Protein AF-Q3SSX7-F1 (afdb_monomer)

InterPro domains:
  IPR036188 FAD/NAD(P)-binding domain superfamily [G3DSA:3.50.50.60] (5-77)
  IPR036188 FAD/NAD(P)-binding domain superfamily [SSF51905] (21-90)

Radius of gyration: 17.17 Å; Cα contacts (8 Å, |Δi|>4): 65; chains: 1; bounding box: 39×34×39 Å

Structure (mmCIF, N/CA/C/O backbone):
data_AF-Q3SSX7-F1
#
_entry.id   AF-Q3SSX7-F1
#
loop_
_atom_site.group_PDB
_atom_site.id
_atom_site.type_symbol
_atom_site.label_atom_id
_atom_site.label_alt_id
_atom_site.label_comp_id
_atom_site.label_asym_id
_atom_site.label_entity_id
_atom_site.label_seq_id
_atom_site.pdbx_PDB_ins_code
_atom_site.Cartn_x
_atom_site.Cartn_y
_atom_site.Cartn_z
_atom_site.occupancy
_atom_site.B_iso_or_equiv
_atom_site.auth_seq_id
_atom_site.auth_comp_id
_atom_site.auth_asym_id
_atom_site.auth_atom_id
_atom_site.pdbx_PDB_model_num
ATOM 1 N N . MET A 1 1 ? 14.528 23.500 8.314 1.00 61.31 1 MET A N 1
ATOM 2 C CA . MET A 1 1 ? 13.261 22.829 8.678 1.00 61.31 1 MET A CA 1
ATOM 3 C C . MET A 1 1 ? 13.521 21.337 8.679 1.00 61.31 1 MET A C 1
ATOM 5 O O . MET A 1 1 ? 13.940 20.835 7.641 1.00 61.31 1 MET A O 1
ATOM 9 N N . MET A 1 2 ? 13.386 20.670 9.825 1.00 86.12 2 MET A N 1
ATOM 10 C CA . MET A 1 2 ? 13.643 19.233 9.903 1.00 86.12 2 MET A CA 1
ATOM 11 C C . MET A 1 2 ? 12.552 18.452 9.150 1.00 86.12 2 MET A C 1
ATOM 13 O O . MET A 1 2 ? 11.429 18.933 8.967 1.00 86.12 2 MET A O 1
ATOM 17 N N . TYR A 1 3 ? 12.919 17.287 8.617 1.00 85.81 3 TYR A N 1
ATOM 18 C CA . TYR A 1 3 ? 12.057 16.466 7.760 1.00 85.81 3 TYR A CA 1
ATOM 19 C C . TYR A 1 3 ? 10.778 16.015 8.483 1.00 85.81 3 TYR A C 1
ATOM 21 O O . TYR A 1 3 ? 9.689 16.086 7.912 1.00 85.81 3 TYR A O 1
ATOM 29 N N . ASP A 1 4 ? 10.892 15.644 9.757 1.00 90.50 4 ASP A N 1
ATOM 30 C CA . ASP A 1 4 ? 9.777 15.256 10.626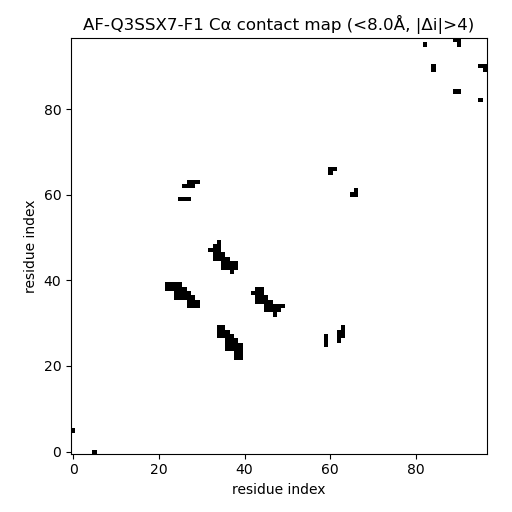 1.00 90.50 4 ASP A CA 1
ATOM 31 C C . ASP A 1 4 ? 8.704 16.347 10.721 1.00 90.50 4 ASP A C 1
ATOM 33 O O . ASP A 1 4 ? 7.516 16.042 10.65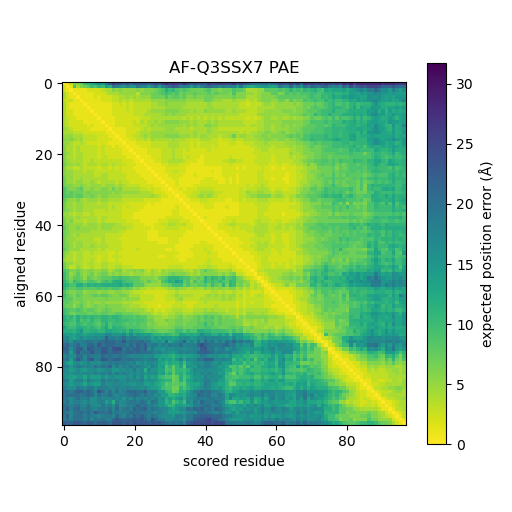5 1.00 90.50 4 ASP A O 1
ATOM 37 N N . THR A 1 5 ? 9.099 17.622 10.786 1.00 93.06 5 THR A N 1
ATOM 38 C CA . THR A 1 5 ? 8.162 18.739 10.926 1.00 93.06 5 THR A CA 1
ATOM 39 C C . THR A 1 5 ? 7.253 18.831 9.703 1.00 93.06 5 THR A C 1
ATOM 41 O O . THR A 1 5 ? 6.049 19.033 9.835 1.00 93.06 5 THR A O 1
ATOM 44 N N . ARG A 1 6 ? 7.809 18.618 8.502 1.00 90.69 6 ARG A N 1
ATOM 45 C CA . ARG A 1 6 ? 7.035 18.616 7.250 1.00 90.69 6 ARG A CA 1
ATOM 46 C C . ARG A 1 6 ? 6.106 17.409 7.167 1.00 90.69 6 ARG A C 1
ATOM 48 O O . ARG A 1 6 ? 4.942 17.565 6.810 1.00 90.69 6 ARG A O 1
ATOM 55 N N . VAL A 1 7 ? 6.606 16.225 7.521 1.00 91.19 7 VAL A N 1
ATOM 56 C CA . VAL A 1 7 ? 5.808 14.988 7.527 1.00 91.19 7 VAL A CA 1
ATOM 57 C C . VAL A 1 7 ? 4.638 15.107 8.500 1.00 91.19 7 VAL A C 1
ATOM 59 O O . VAL A 1 7 ? 3.504 14.785 8.148 1.00 91.19 7 VAL A O 1
ATOM 62 N N . ASN A 1 8 ? 4.889 15.608 9.707 1.00 93.69 8 ASN A N 1
ATOM 63 C CA . ASN A 1 8 ? 3.851 15.770 10.715 1.00 93.69 8 ASN A CA 1
ATOM 64 C C . ASN A 1 8 ? 2.846 16.854 10.315 1.00 93.69 8 ASN A C 1
ATOM 66 O O . ASN A 1 8 ? 1.652 16.626 10.472 1.00 93.69 8 ASN A O 1
ATOM 70 N N . ALA A 1 9 ? 3.286 17.962 9.709 1.00 94.38 9 ALA A N 1
ATOM 71 C CA . ALA A 1 9 ? 2.377 18.975 9.170 1.00 94.38 9 ALA A CA 1
ATOM 72 C C . ALA A 1 9 ? 1.451 18.422 8.073 1.00 94.38 9 ALA A C 1
ATOM 74 O O . ALA A 1 9 ? 0.287 18.795 8.024 1.00 94.38 9 ALA A O 1
ATOM 75 N N . MET A 1 10 ? 1.927 17.511 7.215 1.00 91.75 10 MET A N 1
ATOM 76 C CA . MET A 1 10 ? 1.049 16.828 6.255 1.00 91.75 10 MET A CA 1
ATOM 77 C C . MET A 1 10 ? 0.066 15.882 6.952 1.00 91.75 10 MET A C 1
ATOM 79 O O . MET A 1 10 ? -1.114 15.875 6.617 1.00 91.75 10 MET A O 1
ATOM 83 N N . ARG A 1 11 ? 0.523 15.108 7.946 1.00 92.44 11 ARG A N 1
ATOM 84 C CA . ARG A 1 11 ? -0.342 14.187 8.703 1.00 92.44 11 ARG A CA 1
ATOM 85 C C . ARG A 1 11 ? -1.475 14.904 9.433 1.00 92.44 11 ARG A C 1
ATOM 87 O O . ARG A 1 11 ? -2.566 14.354 9.492 1.00 92.44 11 ARG A O 1
ATOM 94 N N . THR A 1 12 ? -1.257 16.120 9.942 1.00 93.94 12 THR A N 1
ATOM 95 C CA . THR A 1 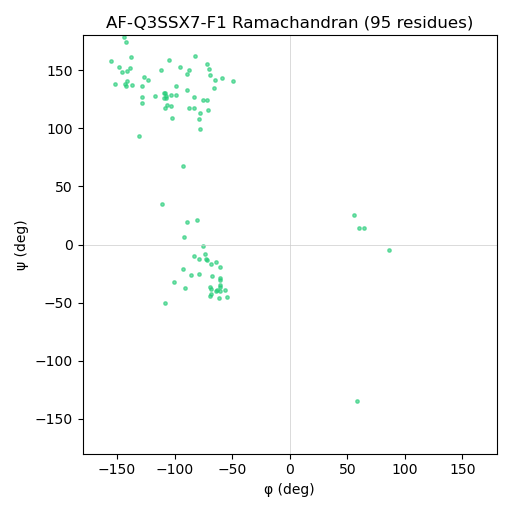12 ? -2.329 16.886 10.605 1.00 93.94 12 THR A CA 1
ATOM 96 C C . THR A 1 12 ? -3.430 17.350 9.655 1.00 93.94 12 THR A C 1
ATOM 98 O O . THR A 1 12 ? -4.509 17.699 10.121 1.00 93.94 12 THR A O 1
ATOM 101 N N . GLN A 1 13 ? -3.185 17.351 8.340 1.00 94.88 13 GLN A N 1
ATOM 102 C CA . GLN A 1 13 ? -4.211 17.660 7.340 1.00 94.88 13 GLN A CA 1
ATOM 103 C C . GLN A 1 13 ? -5.092 16.450 7.000 1.00 94.88 13 GLN A C 1
ATOM 105 O O . GLN A 1 13 ? -6.088 16.607 6.296 1.00 94.88 13 GLN A O 1
ATOM 110 N N . ILE A 1 14 ? -4.741 15.245 7.464 1.00 93.12 14 ILE A N 1
ATOM 111 C CA . ILE A 1 14 ? -5.544 14.044 7.225 1.00 93.12 14 ILE A CA 1
ATOM 112 C C . ILE A 1 14 ? -6.779 14.100 8.139 1.00 93.12 14 ILE A C 1
ATOM 114 O O . ILE A 1 14 ? -6.621 14.213 9.357 1.00 93.12 14 ILE A O 1
ATOM 118 N N . PRO A 1 15 ? -8.006 14.018 7.589 1.00 95.62 15 PRO A N 1
ATOM 119 C CA . PRO A 1 15 ? -9.221 14.023 8.395 1.00 95.62 15 PRO A CA 1
ATOM 120 C C . PRO A 1 15 ? -9.247 12.874 9.405 1.00 95.62 15 PRO A C 1
ATOM 122 O O . PRO A 1 15 ? -8.873 11.748 9.082 1.00 95.62 15 PRO A O 1
ATOM 125 N N . SER A 1 16 ? -9.783 13.125 10.601 1.00 92.75 16 SER A N 1
ATOM 126 C CA . SER A 1 16 ? -9.930 12.104 11.651 1.00 92.75 16 SER A CA 1
ATOM 127 C C . SER A 1 16 ? -10.884 10.964 11.282 1.00 92.75 16 SER A C 1
ATOM 129 O O . SER A 1 16 ? -10.871 9.925 11.933 1.00 92.75 16 SER A O 1
ATOM 131 N N . SER A 1 17 ? -11.699 11.137 10.238 1.00 95.88 17 SER A N 1
ATOM 132 C CA . SER A 1 17 ? -12.551 10.086 9.677 1.00 95.88 17 SER A CA 1
ATOM 133 C C . SER A 1 17 ? -11.770 9.011 8.915 1.00 95.88 17 SER A C 1
ATOM 135 O O . SER A 1 17 ? -12.351 7.990 8.559 1.00 95.88 17 SER A O 1
ATOM 137 N N . ILE A 1 18 ? -10.491 9.247 8.604 1.00 94.94 18 ILE A N 1
ATOM 138 C CA . ILE A 1 18 ? -9.631 8.270 7.938 1.00 94.94 18 ILE A CA 1
ATOM 139 C C . ILE A 1 18 ? -8.987 7.377 8.992 1.00 94.94 18 ILE A C 1
ATOM 141 O O . ILE A 1 18 ? -8.202 7.828 9.828 1.00 94.94 18 ILE A O 1
ATOM 145 N N . GLU A 1 19 ? -9.294 6.088 8.921 1.00 94.00 19 GLU A N 1
ATOM 146 C CA . GLU A 1 19 ? -8.693 5.095 9.797 1.00 94.00 19 GLU A CA 1
ATOM 147 C C . GLU A 1 19 ? -7.188 4.965 9.526 1.00 94.00 19 GLU A C 1
ATOM 149 O O . GLU A 1 19 ? -6.733 4.933 8.380 1.00 94.00 19 GLU A O 1
ATOM 154 N N . SER A 1 20 ? -6.400 4.928 10.599 1.00 93.12 20 SER A N 1
ATOM 155 C CA . SER A 1 20 ? -4.941 4.884 10.538 1.00 93.12 20 SER A CA 1
ATOM 156 C C . SER A 1 20 ? -4.420 3.731 11.380 1.00 93.12 20 SER A C 1
ATOM 158 O O . SER A 1 20 ? -4.620 3.696 12.592 1.00 93.12 20 SER A O 1
ATOM 160 N N . PHE A 1 21 ? -3.688 2.823 10.742 1.00 93.50 21 PHE A N 1
ATOM 161 C CA . PHE A 1 21 ? -3.094 1.665 11.399 1.00 93.50 21 PHE A CA 1
ATOM 162 C C . PHE A 1 21 ? -1.595 1.896 11.616 1.00 93.50 21 PHE A C 1
ATOM 164 O O . PHE A 1 21 ? -0.830 2.041 10.662 1.00 93.50 21 PHE A O 1
ATOM 171 N N . TYR A 1 22 ? -1.152 1.887 12.873 1.00 94.12 22 TYR A N 1
ATOM 172 C CA . TYR A 1 22 ? 0.268 1.972 13.236 1.00 94.12 22 TYR A CA 1
ATOM 173 C C . TYR A 1 22 ? 0.859 0.569 13.397 1.00 94.12 22 TYR A C 1
ATOM 175 O O . TYR A 1 22 ? 1.194 0.131 14.494 1.00 94.12 22 TYR A O 1
ATOM 183 N N . THR A 1 23 ? 0.949 -0.158 12.286 1.00 94.44 23 THR A N 1
ATOM 184 C CA . THR A 1 23 ? 1.446 -1.539 12.242 1.00 94.44 23 THR A CA 1
ATOM 185 C C . THR A 1 23 ? 2.240 -1.803 10.963 1.00 94.44 23 THR A C 1
ATOM 187 O O . THR A 1 23 ? 2.395 -0.929 10.107 1.00 94.44 23 THR A O 1
ATOM 190 N N . LYS A 1 24 ? 2.773 -3.018 10.833 1.00 93.94 24 LYS A N 1
ATOM 191 C CA . LYS A 1 24 ? 3.470 -3.485 9.636 1.00 93.94 24 LYS A CA 1
ATOM 192 C C . LYS A 1 24 ? 2.529 -4.321 8.773 1.00 93.94 24 LYS A C 1
ATOM 194 O O . LYS A 1 24 ? 1.850 -5.202 9.284 1.00 93.94 24 LYS A O 1
ATOM 199 N N . VAL A 1 25 ? 2.567 -4.095 7.463 1.00 94.56 25 VAL A N 1
ATOM 200 C CA . VAL A 1 25 ? 2.001 -5.012 6.465 1.00 94.56 25 VAL A CA 1
ATOM 201 C C . VAL A 1 25 ? 3.021 -6.114 6.176 1.00 94.56 25 VAL A C 1
ATOM 203 O O . VAL A 1 25 ? 4.187 -5.820 5.883 1.00 94.56 25 VAL A O 1
ATOM 206 N N . THR A 1 26 ? 2.606 -7.371 6.293 1.00 95.12 26 THR A N 1
ATOM 207 C CA . THR A 1 26 ? 3.455 -8.555 6.095 1.00 95.12 26 THR A CA 1
ATOM 20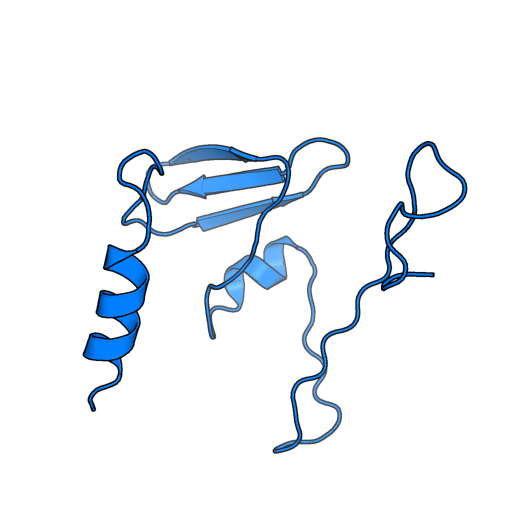8 C C . THR A 1 26 ? 3.264 -9.188 4.726 1.00 95.12 26 THR A C 1
ATOM 210 O O . THR A 1 26 ? 4.240 -9.677 4.164 1.00 95.12 26 THR A O 1
ATOM 213 N N . GLU A 1 27 ? 2.057 -9.110 4.166 1.00 95.50 27 GLU A N 1
ATOM 214 C CA . GLU A 1 27 ? 1.727 -9.660 2.849 1.00 95.50 27 GLU A CA 1
ATOM 215 C C . GLU A 1 27 ? 0.830 -8.702 2.066 1.00 95.50 27 GLU A C 1
ATOM 217 O O . GLU A 1 27 ? 0.066 -7.921 2.641 1.00 95.50 27 GLU A O 1
ATOM 222 N N . VAL A 1 28 ? 0.923 -8.774 0.741 1.00 95.56 28 VAL A N 1
ATOM 223 C CA . VAL A 1 28 ? 0.052 -8.053 -0.185 1.00 95.56 28 VAL A CA 1
ATOM 224 C C . VAL A 1 28 ? -0.265 -8.956 -1.368 1.00 95.56 28 VAL A C 1
ATOM 226 O O . VAL A 1 28 ? 0.607 -9.675 -1.846 1.00 95.56 28 VAL A O 1
ATOM 229 N N . ALA A 1 29 ? -1.501 -8.916 -1.842 1.00 95.19 29 ALA A N 1
ATOM 230 C CA . ALA A 1 29 ? -1.906 -9.621 -3.047 1.00 95.19 29 ALA A CA 1
ATOM 231 C C . ALA A 1 29 ? -2.876 -8.762 -3.851 1.00 95.19 29 ALA A C 1
ATOM 233 O O . ALA A 1 29 ? -3.643 -7.975 -3.282 1.00 95.19 29 ALA A O 1
ATOM 234 N N . THR A 1 30 ? -2.838 -8.932 -5.170 1.00 94.31 30 THR A N 1
ATOM 235 C CA . THR A 1 30 ? -3.772 -8.284 -6.086 1.00 94.31 30 THR A CA 1
ATOM 236 C C . THR A 1 30 ? -4.705 -9.286 -6.744 1.00 94.31 30 THR A C 1
ATOM 238 O O . THR A 1 30 ? -4.329 -10.436 -6.962 1.00 94.31 30 THR A O 1
ATOM 241 N N . SER A 1 31 ? -5.910 -8.837 -7.077 1.00 92.81 31 SER A N 1
ATOM 242 C CA . SER A 1 31 ? -6.858 -9.563 -7.923 1.00 92.81 31 SER A CA 1
ATOM 243 C C . SER A 1 31 ? -7.601 -8.590 -8.837 1.00 92.81 31 SER A C 1
ATOM 245 O O . SER A 1 31 ? -7.476 -7.368 -8.687 1.00 92.81 31 SER A O 1
ATOM 247 N N . ASP A 1 32 ? -8.402 -9.140 -9.744 1.00 88.88 32 ASP A N 1
ATOM 248 C CA . ASP A 1 32 ? -9.183 -8.376 -10.718 1.00 88.88 32 ASP A CA 1
ATOM 249 C C . ASP A 1 32 ? -10.190 -7.425 -10.048 1.00 88.88 32 ASP A C 1
ATOM 251 O O . ASP A 1 32 ? -10.468 -6.343 -10.562 1.00 88.88 32 ASP A O 1
ATOM 255 N N . GLU A 1 33 ? -10.703 -7.779 -8.863 1.00 91.00 33 GLU A N 1
ATOM 256 C CA . GLU A 1 33 ? -11.731 -6.988 -8.175 1.00 91.00 33 GLU A CA 1
ATOM 257 C C . GLU A 1 33 ? -11.217 -6.259 -6.932 1.00 91.00 33 GLU A C 1
ATOM 259 O O . GLU A 1 33 ? -11.483 -5.065 -6.733 1.00 91.00 33 GLU A O 1
ATOM 264 N N . ARG A 1 34 ? -10.540 -6.990 -6.038 1.00 95.06 34 ARG A N 1
ATOM 265 C CA . ARG A 1 34 ? -10.158 -6.505 -4.707 1.00 95.06 34 ARG A CA 1
ATOM 266 C C . ARG A 1 34 ? -8.734 -6.910 -4.366 1.00 95.06 34 ARG A C 1
ATOM 268 O O . ARG A 1 34 ? -8.303 -8.042 -4.544 1.00 95.06 34 ARG A O 1
ATOM 275 N N . GLN A 1 35 ? -8.024 -5.959 -3.803 1.00 96.12 35 GLN A N 1
ATOM 276 C CA . GLN A 1 35 ? -6.664 -6.095 -3.334 1.00 96.12 35 GLN A CA 1
ATOM 277 C C . GLN A 1 35 ? -6.689 -6.421 -1.844 1.00 96.12 35 GLN A C 1
ATOM 279 O O . GLN A 1 35 ? -7.629 -6.059 -1.125 1.00 96.12 35 GLN A O 1
ATOM 284 N N . ARG A 1 36 ? -5.650 -7.099 -1.378 1.00 97.50 36 ARG A N 1
ATOM 285 C CA . ARG A 1 36 ? -5.554 -7.599 -0.010 1.00 97.50 36 ARG A CA 1
ATOM 286 C C . ARG A 1 36 ? -4.237 -7.167 0.611 1.00 97.50 36 ARG A C 1
ATOM 288 O O . ARG A 1 36 ? -3.191 -7.311 -0.021 1.00 97.50 36 ARG A O 1
ATOM 295 N N . VAL A 1 37 ? -4.280 -6.715 1.861 1.00 96.75 37 VAL A N 1
ATOM 296 C CA . VAL A 1 37 ? -3.094 -6.606 2.722 1.00 96.75 37 VAL A CA 1
ATOM 297 C C . VAL A 1 37 ? -3.301 -7.399 4.004 1.00 96.75 37 VAL A C 1
ATOM 299 O O . VAL A 1 37 ? -4.395 -7.396 4.563 1.00 96.75 37 VAL A O 1
ATOM 302 N N . VAL A 1 38 ? -2.243 -8.053 4.475 1.00 97.25 38 VAL A N 1
ATOM 303 C CA . VAL A 1 38 ? -2.221 -8.727 5.779 1.00 97.25 38 VAL A CA 1
ATOM 304 C C . VAL A 1 38 ? -1.346 -7.914 6.723 1.00 97.25 38 VAL A C 1
ATOM 306 O O . VAL A 1 38 ? -0.201 -7.585 6.395 1.00 97.25 38 VAL A O 1
ATOM 309 N N . LEU A 1 39 ? -1.894 -7.545 7.875 1.00 96.25 39 LEU A N 1
ATOM 310 C CA . LEU A 1 39 ? -1.180 -6.842 8.936 1.00 96.25 39 LEU A CA 1
ATOM 311 C C . LEU A 1 39 ? -0.384 -7.839 9.785 1.00 96.25 39 LEU A C 1
ATOM 313 O O . LEU A 1 39 ? -0.683 -9.027 9.826 1.00 96.25 39 LEU A O 1
ATOM 317 N N . ALA A 1 40 ? 0.594 -7.353 10.546 1.00 95.69 40 ALA A N 1
ATOM 318 C CA . ALA A 1 40 ? 1.399 -8.189 11.439 1.00 95.69 40 ALA A CA 1
ATOM 319 C C . ALA A 1 40 ? 0.582 -8.910 12.530 1.00 95.69 40 ALA A C 1
ATOM 321 O O . ALA A 1 40 ? 1.056 -9.893 13.092 1.00 95.69 40 ALA A O 1
ATOM 322 N N . SER A 1 41 ? -0.634 -8.440 12.821 1.00 95.19 41 SER A N 1
ATOM 323 C CA . SER A 1 41 ? -1.601 -9.118 13.692 1.00 95.19 41 SER A CA 1
ATOM 324 C C . SER A 1 41 ? -2.241 -10.358 13.051 1.00 95.19 41 SER A C 1
ATOM 326 O O . SER A 1 41 ? -2.908 -11.115 13.747 1.00 95.19 41 SER A O 1
ATOM 328 N N . GLY A 1 42 ? -2.071 -10.558 11.742 1.00 96.19 42 GLY A N 1
ATOM 329 C CA . GLY A 1 42 ? -2.813 -11.530 10.937 1.00 96.19 42 GLY A CA 1
ATOM 330 C C . GLY A 1 42 ? -4.144 -10.994 10.401 1.00 96.19 42 GLY A C 1
ATOM 331 O O . GLY A 1 42 ? -4.804 -11.683 9.630 1.00 96.19 42 GLY A O 1
ATOM 332 N N . GLU A 1 43 ? -4.535 -9.773 10.779 1.00 97.06 43 GLU A N 1
ATOM 333 C CA . GLU A 1 43 ? -5.731 -9.118 10.250 1.00 97.06 43 GLU A CA 1
ATOM 334 C C . GLU A 1 43 ? -5.591 -8.836 8.754 1.00 97.06 43 GLU A C 1
ATOM 336 O O . GLU A 1 43 ? -4.531 -8.432 8.272 1.00 97.06 43 GLU A O 1
ATOM 341 N N . GLU A 1 44 ? -6.687 -9.017 8.027 1.00 97.38 44 GLU A N 1
ATOM 342 C CA . GLU A 1 44 ? 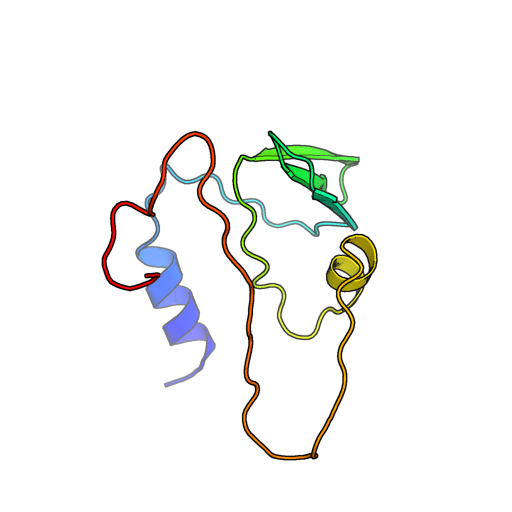-6.762 -8.791 6.595 1.00 97.38 44 GLU A CA 1
ATOM 343 C C . GLU A 1 44 ? -7.604 -7.559 6.275 1.00 97.38 44 GLU A C 1
ATOM 345 O O . GLU A 1 44 ? -8.779 -7.488 6.635 1.00 97.38 44 GLU A O 1
ATOM 350 N N . ILE A 1 45 ? -7.025 -6.629 5.515 1.00 96.94 45 ILE A N 1
ATOM 351 C CA . ILE A 1 45 ? -7.749 -5.482 4.970 1.00 96.94 45 ILE A CA 1
ATOM 352 C C . ILE A 1 45 ? -7.943 -5.686 3.468 1.00 96.94 45 ILE A C 1
ATOM 354 O O . ILE A 1 45 ? -6.991 -5.913 2.716 1.00 96.94 45 ILE A O 1
ATOM 358 N N . SER A 1 46 ? -9.196 -5.554 3.031 1.00 97.06 46 SER A N 1
ATOM 359 C CA . SER A 1 46 ? -9.597 -5.635 1.629 1.00 97.06 46 SER A CA 1
ATOM 360 C C . SER A 1 46 ? -9.858 -4.237 1.060 1.00 97.06 46 SER A C 1
ATOM 362 O O . SER A 1 46 ? -10.624 -3.465 1.633 1.00 97.06 46 SER A O 1
ATOM 364 N N . ALA A 1 47 ? -9.244 -3.906 -0.076 1.00 95.31 47 ALA A N 1
ATOM 365 C CA . ALA A 1 47 ? -9.327 -2.586 -0.706 1.00 95.31 47 ALA A CA 1
ATOM 366 C C . ALA A 1 47 ? -9.485 -2.695 -2.229 1.00 95.31 47 ALA A C 1
ATOM 368 O O . ALA A 1 47 ? -9.170 -3.718 -2.818 1.00 95.31 47 ALA A O 1
ATOM 369 N N . ARG A 1 48 ? -9.953 -1.641 -2.907 1.00 93.00 48 ARG A N 1
ATOM 370 C CA . ARG A 1 48 ? -10.018 -1.617 -4.388 1.00 93.00 48 ARG A CA 1
ATOM 371 C C . ARG A 1 48 ? -8.709 -1.155 -5.035 1.00 93.00 48 ARG A C 1
ATOM 373 O O . ARG A 1 48 ? -8.420 -1.526 -6.164 1.00 93.00 48 ARG A O 1
ATOM 380 N N . LEU A 1 49 ? -7.924 -0.358 -4.311 1.00 91.12 49 LEU A N 1
ATOM 381 C CA . LEU A 1 49 ? -6.639 0.187 -4.737 1.00 91.12 49 LEU A CA 1
ATOM 382 C C . LEU A 1 49 ? -5.686 0.192 -3.543 1.00 91.12 49 LEU A C 1
ATOM 384 O O . LEU A 1 49 ? -6.071 0.604 -2.449 1.00 91.12 49 LEU A O 1
ATOM 388 N N . ILE A 1 50 ? -4.440 -0.218 -3.771 1.00 92.50 50 ILE A N 1
ATOM 389 C CA . ILE A 1 50 ? -3.354 -0.107 -2.797 1.00 92.50 50 ILE A CA 1
ATOM 390 C C . ILE A 1 50 ? -2.292 0.823 -3.374 1.00 92.50 50 ILE A C 1
ATOM 392 O O . ILE A 1 50 ? -1.796 0.601 -4.476 1.00 92.50 50 ILE A O 1
ATOM 396 N N . VAL A 1 51 ? -1.907 1.841 -2.603 1.00 90.75 51 VAL A N 1
ATOM 397 C CA . VAL A 1 51 ? -0.766 2.707 -2.921 1.00 90.75 51 VAL A CA 1
ATOM 398 C C . VAL A 1 51 ? 0.418 2.293 -2.054 1.00 90.75 51 VAL A C 1
ATOM 400 O O . VAL A 1 51 ? 0.435 2.526 -0.845 1.00 90.75 51 VAL A O 1
ATOM 403 N N 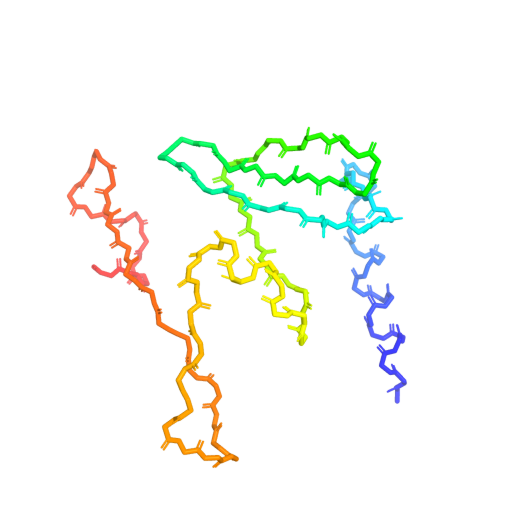. LEU A 1 52 ? 1.430 1.677 -2.667 1.00 89.12 52 LEU A N 1
ATOM 404 C CA . LEU A 1 52 ? 2.658 1.298 -1.969 1.00 89.12 52 LEU A CA 1
ATOM 405 C C . LEU A 1 52 ? 3.578 2.513 -1.781 1.00 89.12 52 LEU A C 1
ATOM 407 O O . LEU A 1 52 ? 4.333 2.887 -2.675 1.00 89.12 52 LEU A O 1
ATOM 411 N N . ALA A 1 53 ? 3.550 3.093 -0.580 1.00 89.38 53 ALA A N 1
ATOM 412 C CA . ALA A 1 53 ? 4.429 4.187 -0.150 1.00 89.38 53 ALA A CA 1
ATOM 413 C C . ALA A 1 53 ? 5.436 3.741 0.936 1.00 89.38 53 ALA A C 1
ATOM 415 O O . ALA A 1 53 ? 5.774 4.490 1.849 1.00 89.38 53 ALA A O 1
ATOM 416 N N . ASN A 1 54 ? 5.920 2.497 0.860 1.00 85.12 54 ASN A N 1
ATOM 417 C CA . ASN A 1 54 ? 6.731 1.832 1.893 1.00 85.12 54 ASN A CA 1
ATOM 418 C C . ASN A 1 54 ? 8.259 2.056 1.761 1.00 85.12 54 ASN A C 1
ATOM 420 O O . ASN A 1 54 ? 9.059 1.290 2.306 1.00 85.12 54 ASN A O 1
ATOM 424 N N . GLY A 1 55 ? 8.675 3.097 1.035 1.00 82.50 55 GLY A N 1
ATOM 425 C CA . GLY A 1 55 ? 10.079 3.490 0.886 1.00 82.50 55 GLY A CA 1
ATOM 426 C C . GLY A 1 55 ? 10.976 2.391 0.297 1.00 82.50 55 GLY A C 1
ATOM 427 O O . GLY A 1 55 ? 10.634 1.749 -0.699 1.00 82.50 55 GLY A O 1
ATOM 428 N N . LEU A 1 56 ? 12.147 2.193 0.916 1.00 76.19 56 LEU A N 1
ATOM 429 C CA . LEU A 1 56 ? 13.171 1.225 0.493 1.00 76.19 56 LEU A CA 1
ATOM 430 C C . LEU A 1 56 ? 12.820 -0.237 0.817 1.00 76.19 56 LEU A C 1
ATOM 432 O O . LEU A 1 56 ? 13.598 -1.130 0.495 1.00 76.19 56 LEU A O 1
ATOM 436 N N . SER A 1 57 ? 11.672 -0.506 1.446 1.00 77.88 57 SER A N 1
ATOM 437 C CA . SER A 1 57 ? 11.250 -1.876 1.734 1.00 77.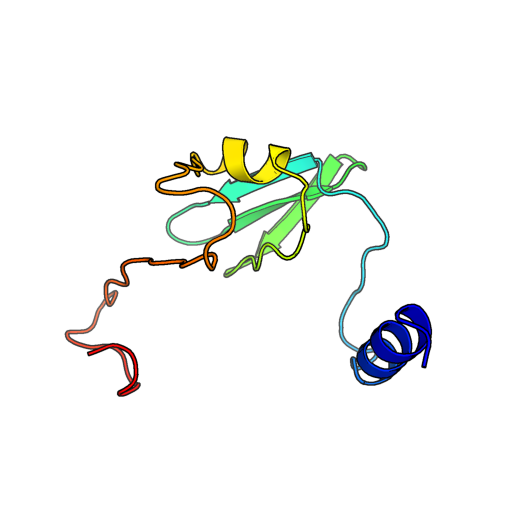88 57 SER A CA 1
ATOM 438 C C . SER A 1 57 ? 10.840 -2.603 0.447 1.00 77.88 57 SER A C 1
ATOM 440 O O . SER A 1 57 ? 9.881 -2.227 -0.234 1.00 77.88 57 SER A O 1
ATOM 442 N N . ILE A 1 58 ? 11.586 -3.655 0.103 1.00 79.56 58 ILE A N 1
ATOM 443 C CA . ILE A 1 58 ? 11.414 -4.412 -1.148 1.00 79.56 58 ILE A CA 1
ATOM 444 C C . ILE A 1 58 ? 10.473 -5.612 -0.954 1.00 79.56 58 ILE A C 1
ATOM 446 O O . ILE A 1 58 ? 9.869 -6.071 -1.916 1.00 79.56 58 ILE A O 1
ATOM 450 N N . SER A 1 59 ? 10.268 -6.093 0.278 1.00 84.81 59 SER A N 1
ATOM 451 C CA . SER A 1 59 ? 9.541 -7.347 0.542 1.00 84.81 59 SER A CA 1
ATOM 452 C C . SER A 1 59 ? 8.143 -7.381 -0.083 1.00 84.81 59 SER A C 1
ATOM 454 O O . SER A 1 59 ? 7.804 -8.345 -0.755 1.00 84.81 59 SER A O 1
ATOM 456 N N . LEU A 1 60 ? 7.365 -6.302 0.049 1.00 87.94 60 LEU A N 1
ATOM 457 C CA . LEU A 1 60 ? 6.017 -6.217 -0.530 1.00 87.94 60 LEU A CA 1
ATOM 458 C C . LEU A 1 60 ? 6.023 -6.188 -2.066 1.00 87.94 60 LEU A C 1
ATOM 460 O O . LEU A 1 60 ? 5.076 -6.646 -2.691 1.00 87.94 60 LEU A O 1
ATOM 464 N N . ARG A 1 61 ? 7.100 -5.694 -2.689 1.00 84.69 61 ARG A N 1
ATOM 465 C CA . ARG A 1 61 ? 7.240 -5.673 -4.154 1.00 84.69 61 ARG A CA 1
ATOM 466 C C . ARG A 1 61 ? 7.406 -7.087 -4.707 1.00 84.69 61 ARG A C 1
ATOM 468 O O . ARG A 1 61 ? 6.842 -7.393 -5.750 1.00 84.69 61 ARG A O 1
ATOM 475 N N . HIS A 1 62 ? 8.118 -7.952 -3.982 1.00 86.19 62 HIS A N 1
ATOM 476 C CA . HIS A 1 62 ? 8.295 -9.351 -4.368 1.00 86.19 62 HIS A CA 1
ATOM 477 C C . HIS A 1 62 ? 6.974 -10.127 -4.390 1.00 86.19 62 HIS A C 1
ATOM 479 O O . HIS A 1 62 ? 6.759 -10.894 -5.323 1.00 86.19 62 HIS A O 1
ATOM 485 N N . PHE A 1 63 ? 6.072 -9.885 -3.430 1.00 87.06 63 PHE A N 1
ATOM 486 C CA . PHE A 1 63 ? 4.733 -10.493 -3.431 1.00 87.06 63 PHE A CA 1
ATOM 487 C C . PHE A 1 63 ? 3.906 -10.123 -4.670 1.00 87.06 63 PHE A C 1
ATOM 489 O O . PHE A 1 63 ? 3.091 -10.917 -5.122 1.00 87.06 63 PHE A O 1
ATOM 496 N N . LEU A 1 64 ? 4.151 -8.943 -5.245 1.00 88.69 64 LEU A N 1
ATOM 497 C CA . LEU A 1 64 ? 3.489 -8.467 -6.462 1.00 88.69 64 LEU A CA 1
ATOM 498 C C . LEU A 1 64 ? 4.252 -8.811 -7.750 1.00 88.69 64 LEU A C 1
ATOM 500 O O . LEU A 1 64 ? 3.915 -8.305 -8.816 1.00 88.69 64 LEU A O 1
ATOM 504 N N . GLY A 1 65 ? 5.330 -9.597 -7.667 1.00 86.31 65 GLY A N 1
ATOM 505 C CA . GLY A 1 65 ? 6.184 -9.896 -8.821 1.00 86.31 65 GLY A CA 1
ATOM 506 C C . GLY A 1 65 ? 6.917 -8.675 -9.394 1.00 86.31 65 GLY A C 1
ATOM 507 O O . GLY A 1 65 ? 7.459 -8.740 -10.496 1.00 86.31 65 GLY A O 1
ATOM 508 N N . LEU A 1 66 ? 6.967 -7.555 -8.664 1.00 83.75 66 LEU A N 1
ATOM 509 C CA . LEU A 1 66 ? 7.595 -6.319 -9.125 1.00 83.75 66 LEU A CA 1
ATOM 510 C C . LEU A 1 66 ? 9.119 -6.407 -8.977 1.00 83.75 66 LEU A C 1
ATOM 512 O O . LEU A 1 66 ? 9.669 -6.332 -7.875 1.00 83.75 66 LEU A O 1
ATOM 516 N N . GLY A 1 67 ? 9.810 -6.529 -10.109 1.00 78.38 67 GLY A N 1
ATOM 517 C CA . GLY A 1 67 ? 11.269 -6.495 -10.186 1.00 78.38 67 GLY A CA 1
ATOM 518 C C . GLY A 1 67 ? 11.831 -5.077 -10.326 1.00 78.38 67 GLY A C 1
ATOM 519 O O . GLY A 1 67 ? 11.216 -4.199 -10.928 1.00 78.38 67 GLY A O 1
ATOM 520 N N . ARG A 1 68 ? 13.049 -4.851 -9.815 1.00 77.44 68 ARG A N 1
ATOM 521 C CA . ARG A 1 68 ? 13.837 -3.642 -10.104 1.00 77.44 68 ARG A CA 1
ATOM 522 C C . ARG A 1 68 ? 14.985 -3.995 -11.039 1.00 77.44 68 ARG A C 1
ATOM 524 O O . ARG A 1 68 ? 15.868 -4.758 -10.657 1.00 77.44 68 ARG A O 1
ATOM 531 N N . ARG A 1 69 ? 15.026 -3.365 -12.213 1.00 79.69 69 ARG A N 1
ATOM 532 C CA . ARG A 1 69 ? 16.175 -3.415 -13.123 1.00 79.69 69 ARG A CA 1
ATOM 533 C C . ARG A 1 69 ? 16.877 -2.062 -13.124 1.00 79.69 69 ARG A C 1
ATOM 535 O O . ARG A 1 69 ? 16.275 -1.058 -13.491 1.00 79.69 69 ARG A O 1
ATOM 542 N N . VAL A 1 70 ? 18.135 -2.035 -12.693 1.00 78.44 70 VAL A N 1
ATOM 543 C CA . VAL A 1 70 ? 18.970 -0.829 -12.766 1.00 78.44 70 VAL A CA 1
ATOM 544 C C . VAL A 1 70 ? 19.563 -0.763 -14.168 1.00 78.44 70 VAL A C 1
ATOM 546 O O . VAL A 1 70 ? 20.269 -1.678 -14.577 1.00 78.44 70 VAL A O 1
ATOM 549 N N . ILE A 1 71 ? 19.222 0.287 -14.916 1.00 81.44 71 ILE A N 1
ATOM 550 C CA . ILE A 1 71 ? 19.751 0.516 -16.270 1.00 81.44 71 ILE A CA 1
ATOM 551 C C . ILE A 1 71 ? 21.026 1.370 -16.208 1.00 81.44 71 ILE A C 1
ATOM 553 O O . ILE A 1 71 ? 21.965 1.123 -16.953 1.00 81.44 71 ILE A O 1
ATOM 557 N N . SER A 1 72 ? 21.070 2.344 -15.295 1.00 79.19 72 SER A N 1
ATOM 558 C CA . SER A 1 72 ? 22.232 3.186 -14.999 1.00 79.19 72 SER A CA 1
ATOM 559 C C . SER A 1 72 ? 22.160 3.638 -13.545 1.00 79.19 72 SER A C 1
ATOM 561 O O . SER A 1 72 ? 21.085 4.007 -13.067 1.00 79.19 72 SER A O 1
ATOM 563 N N . GLU A 1 73 ? 23.286 3.620 -12.839 1.00 79.06 73 GLU A N 1
ATOM 564 C CA . GLU A 1 73 ? 23.362 4.140 -11.473 1.00 79.06 73 GLU A CA 1
ATOM 565 C C . GLU A 1 73 ? 23.290 5.677 -11.466 1.00 79.06 73 GLU A C 1
ATOM 567 O O . GLU A 1 73 ? 23.597 6.328 -12.463 1.00 79.06 73 GLU A O 1
ATOM 572 N N . CYS A 1 74 ? 22.843 6.256 -10.346 1.00 77.94 74 CYS A N 1
ATOM 573 C CA . CYS A 1 74 ? 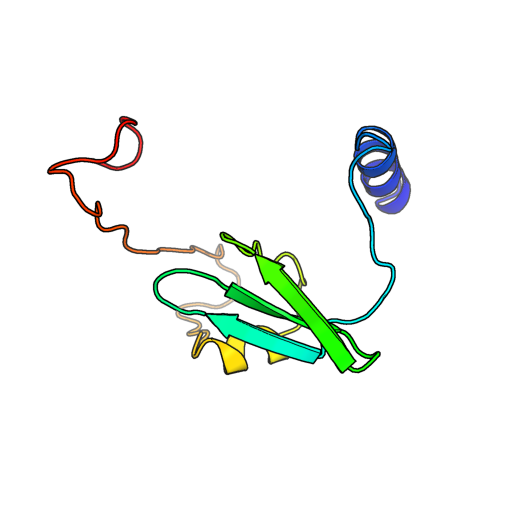22.776 7.708 -10.105 1.00 77.94 74 CYS A CA 1
ATOM 574 C C . CYS A 1 74 ? 21.894 8.543 -11.062 1.00 77.94 74 CYS A C 1
ATOM 576 O O . CYS A 1 74 ? 21.965 9.770 -11.033 1.00 77.94 74 CYS A O 1
ATOM 578 N N . HIS A 1 75 ? 21.025 7.916 -11.858 1.00 64.06 75 HIS A N 1
ATOM 579 C CA . HIS A 1 75 ? 20.017 8.596 -12.680 1.00 64.06 75 HIS A CA 1
ATOM 580 C C . HIS A 1 75 ? 18.605 8.471 -12.078 1.00 64.06 75 HIS A C 1
ATOM 582 O O . HIS A 1 75 ? 18.342 7.597 -11.250 1.00 64.06 75 HIS A O 1
ATOM 588 N N . SER A 1 76 ? 17.702 9.375 -12.474 1.00 64.00 76 SER A N 1
ATOM 589 C CA . SER A 1 76 ? 16.314 9.455 -11.999 1.00 64.00 76 SER A CA 1
ATOM 590 C C . SER A 1 76 ? 15.584 8.107 -12.048 1.00 64.00 76 SER A C 1
ATOM 592 O O . SER A 1 76 ? 15.712 7.346 -13.004 1.00 64.00 76 SER A O 1
ATOM 594 N N . VAL A 1 77 ? 14.763 7.832 -11.031 1.00 60.34 77 VAL A N 1
ATOM 595 C CA . VAL A 1 77 ? 13.841 6.690 -11.039 1.00 60.34 77 VAL A CA 1
ATOM 596 C C . VAL A 1 77 ? 12.638 7.040 -11.911 1.00 60.34 77 VAL A C 1
ATOM 598 O O . VAL A 1 77 ? 11.847 7.908 -11.550 1.00 60.34 77 VAL A O 1
ATOM 601 N N . THR A 1 78 ? 12.486 6.348 -13.038 1.00 61.34 78 THR A N 1
ATOM 602 C CA . THR A 1 78 ? 11.278 6.401 -13.872 1.00 61.34 78 THR A CA 1
ATOM 603 C C . THR A 1 78 ? 10.398 5.195 -13.558 1.00 61.34 78 THR A C 1
ATOM 605 O O . THR A 1 78 ? 10.875 4.061 -13.563 1.00 61.34 78 THR A O 1
ATOM 608 N N . LEU A 1 79 ? 9.117 5.439 -13.279 1.00 64.56 79 LEU A N 1
ATOM 609 C CA . LEU A 1 79 ? 8.096 4.402 -13.138 1.00 64.56 79 LEU A CA 1
ATOM 610 C C . LEU A 1 79 ? 7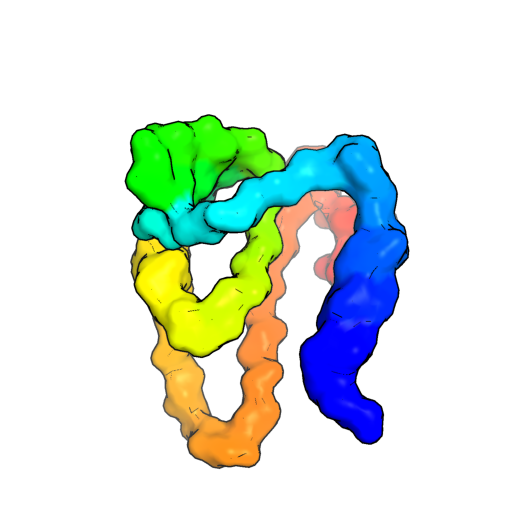.170 4.474 -14.358 1.00 64.56 79 LEU A C 1
ATOM 612 O O . LEU A 1 79 ? 6.698 5.558 -14.691 1.00 64.56 79 LEU A O 1
ATOM 616 N N . GLY A 1 80 ? 6.924 3.339 -15.006 1.00 64.81 80 GLY A N 1
ATOM 617 C CA . GLY A 1 80 ? 5.936 3.197 -16.073 1.00 64.81 80 GLY A CA 1
ATOM 618 C C . GLY A 1 80 ? 4.989 2.054 -15.734 1.00 64.81 80 GLY A C 1
ATOM 619 O O . GLY A 1 80 ? 5.409 1.072 -15.122 1.00 64.81 80 GLY A O 1
ATOM 620 N N . PHE A 1 81 ? 3.722 2.209 -16.086 1.00 71.19 81 PHE A N 1
ATOM 621 C CA . PHE A 1 81 ? 2.700 1.178 -15.977 1.00 71.19 81 PHE A CA 1
ATOM 622 C C . PHE A 1 81 ? 1.731 1.344 -17.144 1.00 71.19 81 PHE A C 1
ATOM 624 O O . PHE A 1 81 ? 1.501 2.468 -17.595 1.00 71.19 81 PHE A O 1
ATOM 631 N N . ASP A 1 82 ? 1.173 0.231 -17.601 1.00 72.25 82 ASP A N 1
ATOM 632 C CA . ASP A 1 82 ? 0.110 0.226 -18.597 1.00 72.25 82 ASP A CA 1
ATOM 633 C C . ASP A 1 82 ? -1.244 0.307 -17.887 1.00 72.25 82 ASP A C 1
ATOM 635 O O . ASP A 1 82 ? -1.413 -0.196 -16.771 1.00 72.25 82 ASP A O 1
ATOM 639 N N . VAL A 1 83 ? -2.211 0.967 -18.519 1.00 74.19 83 VAL A N 1
ATOM 640 C CA . VAL A 1 83 ? -3.590 1.023 -18.032 1.00 74.19 83 VAL A CA 1
ATOM 641 C C . VAL A 1 83 ? -4.509 0.613 -19.164 1.00 74.19 83 VAL A C 1
ATOM 643 O O . VAL A 1 83 ? -4.462 1.197 -20.241 1.00 74.19 83 VAL A O 1
ATOM 646 N N . GLU A 1 84 ? -5.367 -0.365 -18.895 1.00 81.19 84 GLU A N 1
ATOM 647 C CA . GLU A 1 84 ? -6.394 -0.819 -19.824 1.00 81.19 84 GLU A CA 1
ATOM 648 C C . GLU A 1 84 ? -7.779 -0.390 -19.312 1.00 81.19 84 GLU A C 1
ATOM 650 O O . GLU A 1 84 ? -8.091 -0.582 -18.129 1.00 81.19 84 GLU A O 1
ATOM 655 N N . PRO A 1 85 ? -8.629 0.227 -20.151 1.00 80.62 85 PRO A N 1
ATOM 656 C CA . PRO A 1 85 ? -9.985 0.547 -19.748 1.00 80.62 85 PRO A CA 1
ATOM 657 C C . PRO A 1 85 ? -10.839 -0.728 -19.655 1.00 80.62 85 PRO A C 1
ATOM 659 O O . PRO A 1 85 ? -11.003 -1.452 -20.628 1.00 80.62 85 PRO A O 1
ATOM 662 N N . ILE A 1 86 ? -11.453 -0.963 -18.493 1.00 80.62 86 ILE A N 1
ATOM 663 C CA . ILE A 1 86 ? -12.456 -2.025 -18.311 1.00 80.62 86 ILE A CA 1
ATOM 664 C C . ILE A 1 86 ? -13.848 -1.466 -18.642 1.00 80.62 86 ILE A C 1
ATOM 666 O O . ILE A 1 86 ? -14.191 -0.361 -18.194 1.00 80.62 86 ILE A O 1
ATOM 670 N N . ASP A 1 87 ? -14.616 -2.223 -19.433 1.00 86.75 87 ASP A N 1
ATOM 671 C CA . ASP A 1 87 ? -15.997 -1.947 -19.870 1.00 86.75 87 ASP A CA 1
ATOM 672 C C . ASP A 1 87 ? -16.209 -0.597 -20.577 1.00 86.75 87 ASP A C 1
ATOM 674 O O . ASP A 1 87 ? -17.304 -0.027 -20.575 1.00 86.75 87 ASP A O 1
ATOM 678 N N . ARG A 1 88 ? -15.156 -0.048 -21.189 1.00 84.06 88 ARG A N 1
ATOM 679 C CA . ARG A 1 88 ? -15.217 1.214 -21.937 1.00 84.06 88 ARG A CA 1
ATOM 680 C C . ARG A 1 88 ? -14.112 1.280 -22.994 1.00 84.06 88 ARG A C 1
ATOM 682 O O . ARG A 1 88 ? -13.098 0.616 -22.834 1.00 84.06 88 ARG A O 1
ATOM 689 N N . PRO A 1 89 ? -14.259 2.104 -24.044 1.00 82.44 89 PRO A N 1
ATOM 690 C CA . PRO A 1 89 ? -13.233 2.220 -25.078 1.00 82.44 89 PRO A CA 1
ATOM 691 C C . PRO A 1 89 ? -12.045 3.109 -24.675 1.00 82.44 89 PRO A C 1
ATOM 693 O O . PRO A 1 89 ? -10.963 2.932 -25.216 1.00 82.44 89 PRO A O 1
ATOM 696 N N . VAL A 1 90 ? -12.235 4.068 -23.755 1.00 84.56 90 VAL A N 1
ATOM 697 C CA . VAL A 1 90 ? -11.203 5.032 -23.316 1.00 84.56 90 VAL A CA 1
ATOM 698 C C . VAL A 1 90 ? -11.386 5.427 -21.848 1.00 84.56 90 VAL A C 1
ATOM 700 O O . VAL A 1 90 ? -12.507 5.411 -21.324 1.00 84.56 90 VAL A O 1
ATOM 703 N N . LEU A 1 91 ? -10.299 5.802 -21.169 1.00 80.31 91 LEU A N 1
ATOM 704 C CA . LEU A 1 91 ? -10.353 6.338 -19.805 1.00 80.31 91 LEU A CA 1
ATOM 705 C C . LEU A 1 91 ? -11.004 7.738 -19.797 1.00 80.31 91 LEU A C 1
ATOM 707 O O . LEU A 1 91 ? -10.829 8.512 -20.733 1.00 80.31 91 LEU A O 1
ATOM 711 N N . PRO A 1 92 ? -11.756 8.113 -18.745 1.00 80.88 92 PRO A N 1
ATOM 712 C CA . PRO A 1 92 ? -12.548 9.345 -18.722 1.00 80.88 92 PRO A CA 1
ATOM 713 C C . PRO A 1 92 ? -11.714 10.595 -18.392 1.00 80.88 92 PRO A C 1
ATOM 715 O O . PRO A 1 92 ? -12.256 11.593 -17.918 1.00 80.88 92 PRO A O 1
ATOM 718 N N . PHE A 1 93 ? -10.395 10.546 -18.581 1.00 79.50 93 PHE A N 1
ATOM 719 C CA . PHE A 1 93 ? -9.493 11.655 -18.301 1.00 79.50 93 PHE A CA 1
ATOM 720 C C . PHE A 1 93 ? -8.372 11.722 -19.348 1.00 79.50 93 PHE A C 1
ATOM 722 O O . PHE A 1 93 ? -7.801 10.699 -19.712 1.00 79.50 93 PHE A O 1
ATOM 729 N N . PRO A 1 94 ? -8.013 12.932 -19.810 1.00 71.19 94 PRO A N 1
ATOM 730 C CA . PRO A 1 94 ? -7.137 13.123 -20.968 1.00 71.19 94 PRO A CA 1
ATOM 731 C C . PRO A 1 94 ? -5.660 12.809 -20.697 1.00 71.19 94 PRO A C 1
ATOM 733 O O . PRO A 1 94 ? -4.850 12.831 -21.616 1.00 71.19 94 PRO A O 1
ATOM 736 N N . SER A 1 95 ? -5.282 12.563 -19.440 1.00 73.62 95 SER A N 1
ATOM 737 C CA . SER A 1 95 ? -3.896 12.296 -19.050 1.00 73.62 95 SER A CA 1
ATOM 738 C C . SER A 1 95 ? -3.430 10.869 -19.347 1.00 73.62 95 SER A C 1
ATOM 740 O O . SER A 1 95 ? -2.233 10.619 -19.248 1.00 73.62 95 SER A O 1
ATOM 742 N N . LEU A 1 96 ? -4.345 9.950 -19.675 1.00 63.62 96 LEU A N 1
ATOM 743 C CA . LEU A 1 96 ? -4.042 8.599 -20.153 1.00 63.62 96 LEU A CA 1
ATOM 744 C C . LEU A 1 96 ? -4.889 8.354 -21.422 1.00 63.62 96 LEU A C 1
ATOM 746 O O . LEU A 1 96 ? -6.072 8.035 -21.273 1.00 63.62 96 LEU A O 1
ATOM 750 N N . PRO A 1 97 ? -4.337 8.622 -22.624 1.00 58.47 97 PRO A N 1
ATOM 751 C CA . PRO A 1 97 ? -5.045 8.479 -23.899 1.00 58.47 97 PRO A CA 1
ATOM 752 C C . PRO A 1 97 ? -5.301 7.021 -24.289 1.00 58.47 97 PRO A C 1
ATOM 754 O O . PRO A 1 97 ? -4.534 6.140 -23.838 1.00 58.47 97 PRO A O 1
#

Organism: Nitrobacter winogradskyi (strain ATCC 25391 / DSM 10237 / CIP 104748 / NCIMB 11846 / Nb-255) (NCBI:txid323098)

Nearest PDB structures (foldseek):
  5vqb-assembly2_B  TM=9.254E-01  e=1.686E-01  Streptomyces venezuelae ATCC 10712
  8er1-assembly1_A  TM=8.437E-01  e=2.476E-01  Chryseobacterium oncorhynchi
  8er0-assembly2_B  TM=8.414E-01  e=3.001E-01  Chryseobacterium oncorhynchi
  6wg9-assembly1_A  TM=7.279E-01  e=2.043E-01  Pseudomonas aeruginosa
  6wg9-assembly2_B  TM=7.331E-01  e=4.134E-01  Pseudomonas aeruginosa

Sequence (97 aa):
MMYDTRVNAMRTQIPSSIESFYTKVTEVATSDERQRVVLASGEEISARLIVLANGLSISLRHFLGLGRRVISECHSVTLGFDVEPIDRPVLPFPSLP

Solvent-accessible surface area (backbone atoms only — not comparable to full-atom values): 6819 Å² total; per-residue (Å²): 132,63,68,66,60,56,54,50,59,56,55,70,71,54,60,87,87,57,88,80,80,98,74,52,76,75,48,46,48,80,55,99,74,51,26,41,38,28,34,75,87,69,51,74,49,79,38,78,74,84,84,91,80,66,76,90,62,56,70,62,36,56,60,68,70,55,80,88,81,85,88,61,83,99,58,84,88,83,87,86,79,88,83,81,57,79,99,46,97,63,57,98,47,86,92,54,126

Mean predicted aligned error: 7.97 Å

pLDDT: mean 85.99, std 10.27, range [58.47, 97.5]

Secondary structure (DSSP, 8-state):
--HHHHHHHHHTTS-TTS----S-EEEEE--SS-EEEEETTS-EEEES------TT--HHHHHTT-----SSTTS----------SSSSS-SSTT--

Foldseek 3Di:
DDPVVVVVVVVVPDDPVDDDDPFDWDEWDDDPAWIWTATPVRDIDIHRDDDPPPPPDCNHCVNVVNDDDDPDPPDDDDDDDDDDDDPDPDDPDPVHD